Protein AF-D5GUC8-F1 (afdb_monomer)

InterPro domains:
  IPR005485 Large ribosomal subunit protein uL18, eukaryota/archaea [PF17144] (1-92)
  IPR005485 Large ribosomal subunit protein uL18, eukaryota/archaea [PR00058] (14-34)
  IPR005485 Large ribosomal subunit protein uL18, eukaryota/archaea [PR00058] (75-92)
  IPR005485 Large ribosomal subunit protein uL18, eukaryota/archaea [PTHR23410] (1-92)
  IPR057268 Large ribosomal subunit protein uL18 [cd00432] (1-92)

Radius of gyration: 14.42 Å; Cα contacts (8 Å, |Δi|>4): 65; chains: 1; bounding box: 34×30×33 Å

Secondary structure (DSSP, 8-state):
----S----GGGGGGGT--S-TTSHHHHHHHHHHHHHHHHHHHT-TTT----SS---S----PPPTTSPPPPP-----TT----TT-GGGT-

Nearest PDB structures (foldseek):
  8a3d-assembly1_G  TM=1.000E+00  e=3.391E-09  Homo sapiens
  8fl4-assembly1_SB  TM=9.987E-01  e=4.474E-09  Homo sapiens
  4v91-assembly1_D  TM=9.765E-01  e=3.574E-08  Kluyveromyces lactis
  8cq7-assembly1_m  TM=9.971E-01  e=3.767E-07  Candida albicans
  6uz7-assembly1_AD  TM=9.806E-01  e=2.320E-07  Kluyveromyces lactis

Solvent-accessible surface area (backbone atoms only — not comparable to full-atom values): 6182 Å² total; per-residue (Å²): 131,92,79,86,89,69,80,63,55,41,88,57,36,47,82,77,72,49,81,68,66,55,82,42,49,67,33,28,27,54,30,31,53,48,33,51,52,54,43,27,50,75,70,74,39,39,84,82,59,68,71,79,88,68,89,82,86,68,95,80,81,87,75,58,58,95,88,61,76,69,63,90,83,85,79,91,81,65,83,91,60,78,95,50,94,88,42,44,78,74,41,64

Mean predicted aligned error: 2.84 Å

Foldseek 3Di:
DDDDQFAFALVCCVVVPDDDPCPDLVVLLVRVVVRQCVNCVVVVNCVVFVFDPDDPPDDGDGAADPPDDGDDDDDQDPDPDDDDPPPSSVSD

pLDDT: mean 96.24, std 2.31, range [86.62, 98.38]

Structure (mmCIF, N/CA/C/O backbone):
data_AF-D5GUC8-F1
#
_entry.id   AF-D5GUC8-F1
#
loop_
_atom_site.group_PDB
_atom_site.id
_atom_site.type_symbol
_atom_site.label_atom_id
_atom_site.label_alt_id
_atom_site.label_comp_id
_atom_site.label_asym_id
_atom_site.label_entity_id
_atom_site.label_seq_id
_atom_site.pdbx_PDB_ins_code
_atom_site.Cartn_x
_atom_site.Cartn_y
_atom_site.Cartn_z
_atom_site.occupancy
_atom_site.B_iso_or_equiv
_atom_site.auth_seq_id
_atom_site.auth_comp_id
_atom_site.auth_asym_id
_atom_site.auth_atom_id
_atom_site.pdbx_PDB_model_num
ATOM 1 N N . GLY A 1 1 ? 7.142 -13.532 19.325 1.00 92.31 1 GLY A N 1
ATOM 2 C CA . GLY A 1 1 ? 7.281 -13.653 17.863 1.00 92.31 1 GLY A CA 1
ATOM 3 C C . GLY A 1 1 ? 6.369 -12.640 17.219 1.00 92.31 1 GLY A C 1
ATOM 4 O O . GLY A 1 1 ? 5.520 -12.099 17.919 1.00 92.31 1 GLY A O 1
ATOM 5 N N . ASP A 1 2 ? 6.545 -12.375 15.932 1.00 95.94 2 ASP A N 1
ATOM 6 C CA . ASP A 1 2 ? 5.753 -11.356 15.243 1.00 95.94 2 ASP A CA 1
ATOM 7 C C . ASP A 1 2 ? 4.300 -11.809 15.058 1.00 95.94 2 ASP A C 1
ATOM 9 O O . ASP A 1 2 ? 4.022 -12.983 14.803 1.00 95.94 2 ASP A O 1
ATOM 13 N N . HIS A 1 3 ? 3.368 -10.864 15.193 1.00 96.94 3 HIS A N 1
ATOM 14 C CA . HIS A 1 3 ? 1.934 -11.101 15.057 1.00 96.94 3 HIS A CA 1
ATOM 15 C C . HIS A 1 3 ? 1.388 -10.364 13.835 1.00 96.94 3 HIS A C 1
ATOM 17 O O . HIS A 1 3 ? 1.440 -9.138 13.756 1.00 96.94 3 HIS A O 1
ATOM 23 N N . IL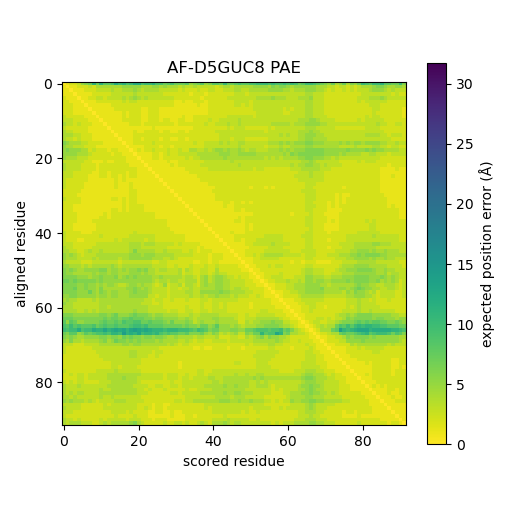E A 1 4 ? 0.819 -11.113 12.892 1.00 96.88 4 ILE A N 1
ATOM 24 C CA . ILE A 1 4 ? 0.262 -10.549 11.660 1.00 96.88 4 ILE A CA 1
ATOM 25 C C . ILE A 1 4 ? -1.187 -10.104 11.892 1.00 96.88 4 ILE A C 1
ATOM 27 O O . ILE A 1 4 ? -2.069 -10.927 12.141 1.00 96.88 4 ILE A O 1
ATOM 31 N N . VAL A 1 5 ? -1.444 -8.798 11.781 1.00 96.56 5 VAL A N 1
ATOM 32 C CA . VAL A 1 5 ? -2.791 -8.210 11.938 1.00 96.56 5 VAL A CA 1
ATOM 33 C C . VAL A 1 5 ? -3.572 -8.211 10.621 1.00 96.56 5 VAL A C 1
ATOM 35 O O . VAL A 1 5 ? -4.781 -8.436 10.606 1.00 96.56 5 VAL A O 1
ATOM 38 N N . CYS A 1 6 ? -2.902 -7.975 9.498 1.00 97.69 6 CYS A N 1
ATOM 39 C CA . CYS A 1 6 ? -3.494 -7.990 8.165 1.00 97.69 6 CYS A CA 1
ATOM 40 C C . CYS A 1 6 ? -2.416 -8.378 7.150 1.00 97.69 6 CYS A C 1
ATOM 42 O O . CYS A 1 6 ? -1.236 -8.119 7.373 1.00 97.69 6 CYS A O 1
ATOM 44 N N . ALA A 1 7 ? -2.824 -8.996 6.047 1.00 97.75 7 ALA A N 1
ATOM 45 C CA . ALA A 1 7 ? -1.948 -9.321 4.932 1.00 97.75 7 ALA A CA 1
ATOM 46 C C . ALA A 1 7 ? -2.703 -9.107 3.618 1.00 97.75 7 ALA A C 1
ATOM 48 O O . ALA A 1 7 ? -3.917 -9.327 3.557 1.00 97.75 7 ALA A O 1
ATOM 49 N N . ALA A 1 8 ? -1.977 -8.708 2.580 1.00 98.25 8 ALA A N 1
ATOM 50 C CA . ALA A 1 8 ? -2.432 -8.675 1.196 1.00 98.25 8 ALA A CA 1
ATOM 51 C C . ALA A 1 8 ? -1.294 -9.149 0.291 1.00 98.25 8 ALA A C 1
ATOM 53 O O . ALA A 1 8 ? -0.119 -9.008 0.633 1.00 98.25 8 ALA A O 1
ATOM 54 N N . TYR A 1 9 ? -1.641 -9.717 -0.858 1.00 98.19 9 TYR A N 1
ATOM 55 C CA . TYR A 1 9 ? -0.673 -10.291 -1.784 1.00 98.19 9 TYR A CA 1
ATOM 56 C C . TYR A 1 9 ? -1.015 -9.945 -3.221 1.00 98.19 9 TYR A C 1
ATOM 58 O O . TYR A 1 9 ? -2.151 -10.097 -3.650 1.00 98.19 9 TYR A O 1
ATOM 66 N N . SER A 1 10 ? -0.013 -9.621 -4.033 1.00 98.06 10 SER A N 1
ATOM 67 C CA . SER A 1 10 ? -0.257 -9.238 -5.425 1.00 98.06 10 SER A CA 1
ATOM 68 C C . SER A 1 10 ? -0.880 -10.354 -6.282 1.00 98.06 10 SER A C 1
ATOM 70 O O . SER A 1 10 ? -1.539 -10.069 -7.277 1.00 98.06 10 SER A O 1
ATOM 72 N N . HIS A 1 11 ? -0.757 -11.627 -5.879 1.00 97.75 11 HIS A N 1
ATOM 73 C CA . HIS A 1 11 ? -1.438 -12.750 -6.537 1.00 97.75 11 HIS A CA 1
ATOM 74 C C . HIS A 1 11 ? -2.962 -12.766 -6.324 1.00 97.75 11 HIS A C 1
ATOM 76 O O . HIS A 1 11 ? -3.657 -13.538 -6.980 1.00 97.75 11 HIS A O 1
ATOM 82 N N . GLU A 1 12 ? -3.497 -11.930 -5.430 1.00 97.75 12 GLU A N 1
ATOM 83 C CA . GLU A 1 12 ? -4.938 -11.759 -5.242 1.00 97.75 12 GLU A CA 1
ATOM 84 C C . GLU A 1 12 ? -5.522 -10.638 -6.122 1.00 97.75 12 GLU A C 1
ATOM 86 O O . GLU A 1 12 ? -6.736 -10.591 -6.326 1.00 97.75 12 GLU A O 1
ATOM 91 N N . LEU A 1 13 ? -4.668 -9.790 -6.718 1.00 98.00 13 LEU A N 1
ATOM 92 C CA . LEU A 1 13 ? -5.070 -8.700 -7.617 1.00 98.00 13 LEU A CA 1
ATOM 93 C C . LEU A 1 13 ? -5.859 -9.129 -8.869 1.00 98.00 13 LEU A C 1
ATOM 95 O O . LEU A 1 13 ? -6.708 -8.344 -9.304 1.00 98.00 13 LEU A O 1
ATOM 99 N N . PRO A 1 14 ? -5.704 -10.352 -9.423 1.00 98.25 14 PRO A N 1
ATOM 100 C CA . PRO A 1 14 ? -6.577 -10.828 -10.493 1.00 98.25 14 PRO A CA 1
ATOM 101 C C . PRO A 1 14 ? -8.069 -10.803 -10.141 1.00 98.25 14 PRO A C 1
ATOM 103 O O . P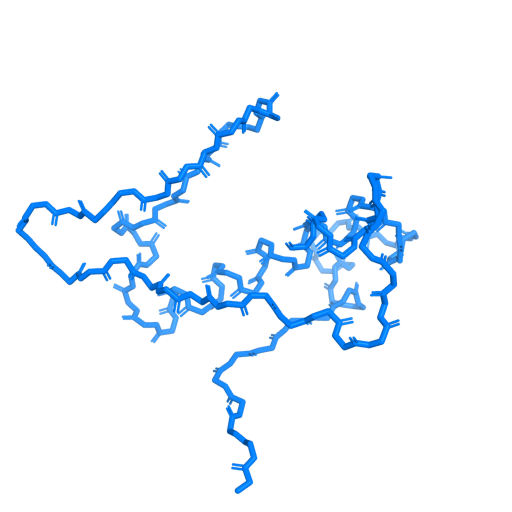RO A 1 14 ? -8.891 -10.641 -11.041 1.00 98.25 14 PRO A O 1
ATOM 106 N N . ARG A 1 15 ? -8.433 -10.884 -8.849 1.00 97.94 15 ARG A N 1
ATOM 107 C CA . ARG A 1 15 ? -9.828 -10.744 -8.384 1.00 97.94 15 ARG A CA 1
ATOM 108 C C . ARG A 1 15 ? -10.389 -9.332 -8.579 1.00 97.94 15 ARG A C 1
ATOM 110 O O . ARG A 1 15 ? -11.601 -9.178 -8.655 1.00 97.94 15 ARG A O 1
ATOM 117 N N . TYR A 1 16 ? -9.518 -8.332 -8.691 1.00 97.25 16 TYR A N 1
ATOM 118 C CA . TYR A 1 16 ? -9.859 -6.917 -8.857 1.00 97.25 16 TYR A CA 1
ATOM 119 C C . TYR A 1 16 ? -9.556 -6.401 -10.274 1.00 97.25 16 TYR A C 1
ATOM 121 O O . TYR A 1 16 ? -9.545 -5.199 -10.510 1.00 97.25 16 TYR A O 1
ATOM 129 N N . GLY A 1 17 ? -9.296 -7.302 -11.229 1.00 97.19 17 GLY A N 1
ATOM 130 C CA . GLY A 1 17 ? -9.115 -6.964 -12.646 1.00 97.19 17 GLY A CA 1
ATOM 131 C C . GLY A 1 17 ? -7.664 -6.883 -13.133 1.00 97.19 17 GLY A C 1
ATOM 132 O O . GLY A 1 17 ? -7.446 -6.822 -14.343 1.00 97.19 17 GLY A O 1
ATOM 133 N N . ILE A 1 18 ? -6.660 -6.972 -12.252 1.00 97.06 18 ILE A N 1
ATOM 134 C CA . ILE A 1 18 ? -5.240 -6.930 -12.646 1.00 97.06 18 ILE A CA 1
ATOM 135 C C . ILE A 1 18 ? -4.720 -8.358 -12.822 1.00 97.06 18 ILE A C 1
ATOM 137 O O . ILE A 1 18 ? -4.361 -9.029 -11.860 1.00 97.06 18 ILE A O 1
ATOM 141 N N . LYS A 1 19 ? -4.694 -8.848 -14.063 1.00 96.50 19 LYS A N 1
ATOM 142 C CA . LYS A 1 19 ? -4.385 -10.260 -14.365 1.00 96.50 19 LYS A CA 1
ATOM 143 C C . LYS A 1 19 ? -2.896 -10.567 -14.546 1.00 96.50 19 LYS A C 1
ATOM 145 O O . LYS A 1 19 ? -2.486 -11.707 -14.365 1.00 96.50 19 LYS A O 1
ATOM 150 N N . VAL A 1 20 ? -2.100 -9.578 -14.943 1.00 96.62 20 VAL A N 1
ATOM 151 C CA . VAL A 1 20 ? -0.675 -9.725 -15.285 1.00 96.62 20 VAL A CA 1
ATOM 152 C C . VAL A 1 20 ? 0.132 -8.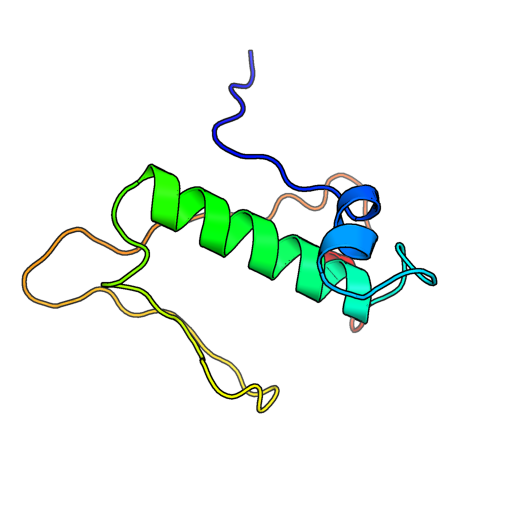571 -14.695 1.00 96.62 20 VAL A C 1
ATOM 154 O O . VAL A 1 20 ? -0.441 -7.585 -14.243 1.00 96.62 20 VAL A O 1
ATOM 157 N N . GLY A 1 21 ? 1.464 -8.677 -14.695 1.00 97.06 21 GLY A N 1
ATOM 158 C CA . GLY A 1 21 ? 2.325 -7.601 -14.190 1.00 97.06 21 GLY A CA 1
ATOM 159 C C . GLY A 1 21 ? 2.244 -7.409 -12.672 1.00 97.06 21 GLY A C 1
ATOM 160 O O . GLY A 1 21 ? 2.436 -6.303 -12.184 1.00 97.06 21 GLY A O 1
ATOM 161 N N . LEU A 1 22 ? 1.994 -8.483 -11.919 1.00 97.31 22 LEU A N 1
ATOM 162 C CA . LEU A 1 22 ? 1.713 -8.458 -10.474 1.00 97.31 22 LEU A CA 1
ATOM 163 C C . LEU A 1 22 ? 2.896 -8.023 -9.590 1.00 97.31 22 LEU A C 1
ATOM 165 O O . LEU A 1 22 ? 2.793 -8.029 -8.373 1.00 97.31 22 LEU A O 1
ATOM 169 N N . THR A 1 23 ? 4.036 -7.678 -10.182 1.00 97.31 23 THR A N 1
ATOM 170 C CA . THR A 1 23 ? 5.251 -7.262 -9.470 1.00 97.31 23 THR A CA 1
ATOM 171 C C . THR A 1 23 ? 5.759 -5.887 -9.916 1.00 97.31 23 THR A C 1
ATOM 173 O O . THR A 1 23 ? 6.841 -5.466 -9.497 1.00 97.31 23 THR A O 1
ATOM 176 N N . ASN A 1 24 ? 5.015 -5.177 -10.770 1.00 98.06 24 ASN A N 1
ATOM 177 C CA . ASN A 1 24 ? 5.368 -3.824 -11.199 1.00 98.06 24 ASN A CA 1
ATOM 178 C C . ASN A 1 24 ? 4.993 -2.771 -10.133 1.00 98.06 24 ASN A C 1
ATOM 180 O O . ASN A 1 24 ? 4.445 -3.093 -9.079 1.00 98.06 24 ASN A O 1
ATOM 184 N N . TYR A 1 25 ? 5.313 -1.503 -10.403 1.00 97.75 25 TYR A N 1
ATOM 185 C CA . TYR A 1 25 ? 5.049 -0.397 -9.477 1.00 97.75 25 TYR A CA 1
ATOM 186 C C . TYR A 1 25 ? 3.545 -0.205 -9.200 1.00 97.75 25 TYR A C 1
ATOM 188 O O . TYR A 1 25 ? 3.142 -0.061 -8.051 1.00 97.75 25 TYR A O 1
ATOM 196 N N . ALA A 1 26 ? 2.702 -0.288 -10.234 1.00 97.75 26 ALA A N 1
ATOM 197 C CA . ALA A 1 26 ? 1.251 -0.154 -10.090 1.00 97.75 26 ALA A CA 1
ATOM 198 C C . ALA A 1 26 ? 0.639 -1.286 -9.244 1.00 97.75 26 ALA A C 1
ATOM 200 O O . ALA A 1 26 ? -0.213 -1.041 -8.397 1.00 97.75 26 ALA A O 1
ATOM 201 N N . ALA A 1 27 ? 1.105 -2.524 -9.421 1.00 98.06 27 ALA A N 1
ATOM 202 C CA . ALA A 1 27 ? 0.668 -3.662 -8.624 1.00 98.06 27 ALA A CA 1
ATOM 203 C C . ALA A 1 27 ? 1.098 -3.533 -7.155 1.00 98.06 27 ALA A C 1
ATOM 205 O O . ALA A 1 27 ? 0.341 -3.941 -6.273 1.00 98.06 27 ALA A O 1
ATOM 206 N N . ALA A 1 28 ? 2.269 -2.945 -6.880 1.00 98.31 28 ALA A N 1
ATOM 207 C CA . ALA A 1 28 ? 2.690 -2.622 -5.517 1.00 98.31 28 ALA A CA 1
ATOM 208 C C . ALA A 1 28 ? 1.696 -1.650 -4.859 1.00 98.31 28 ALA A C 1
ATOM 210 O O . ALA A 1 28 ? 1.142 -1.992 -3.817 1.00 98.31 28 ALA A O 1
ATOM 211 N N . TYR A 1 29 ? 1.355 -0.549 -5.539 1.00 98.12 29 TYR A N 1
ATOM 212 C CA . TYR A 1 29 ? 0.346 0.413 -5.077 1.00 98.12 29 TYR A CA 1
ATOM 213 C C . TYR A 1 29 ? -1.022 -0.216 -4.836 1.00 98.12 29 TYR A C 1
ATOM 215 O O . TYR A 1 29 ? -1.613 -0.045 -3.772 1.00 98.12 29 TYR A O 1
ATOM 223 N N . CYS A 1 30 ? -1.517 -1.026 -5.773 1.00 98.06 30 CYS A N 1
ATOM 224 C CA . CYS A 1 30 ? -2.787 -1.719 -5.577 1.00 98.06 30 CYS A CA 1
ATOM 225 C C . CYS A 1 30 ? -2.747 -2.699 -4.393 1.00 98.06 30 CYS A C 1
ATOM 227 O O . CYS A 1 30 ? -3.749 -2.849 -3.698 1.00 98.06 30 CYS A O 1
ATOM 229 N N . THR A 1 31 ? -1.612 -3.363 -4.147 1.00 98.38 31 THR A N 1
ATOM 230 C CA . THR A 1 31 ? -1.452 -4.280 -3.004 1.00 98.38 31 THR A CA 1
ATOM 231 C C . THR A 1 31 ? -1.431 -3.510 -1.679 1.00 98.38 31 THR A C 1
ATOM 233 O O . THR A 1 31 ? -2.087 -3.924 -0.722 1.00 98.38 31 THR A O 1
ATOM 236 N N . GLY A 1 32 ? -0.740 -2.370 -1.649 1.00 98.12 32 GLY A N 1
ATOM 237 C CA . GLY A 1 32 ? -0.720 -1.410 -0.546 1.00 98.12 32 GLY A CA 1
ATOM 238 C C . GLY A 1 32 ? -2.099 -0.881 -0.175 1.00 98.12 32 GLY A C 1
ATOM 239 O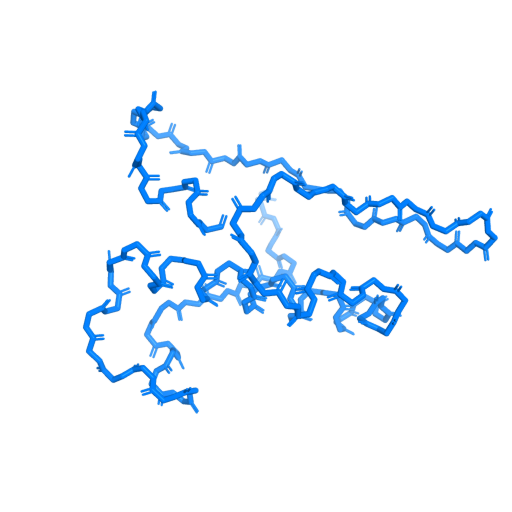 O . GLY A 1 32 ? -2.577 -1.034 0.952 1.00 98.12 32 GLY A O 1
ATOM 240 N N . LEU A 1 33 ? -2.807 -0.355 -1.175 1.00 97.81 33 LEU A N 1
ATOM 241 C CA . LEU A 1 33 ? -4.182 0.108 -1.021 1.00 97.81 33 LEU A CA 1
ATOM 242 C C . LEU A 1 33 ? -5.096 -1.015 -0.513 1.00 97.81 33 LEU A C 1
ATOM 244 O O . LEU A 1 33 ? -5.923 -0.798 0.374 1.00 97.81 33 LEU A O 1
ATOM 248 N N . LEU A 1 34 ? -4.934 -2.233 -1.033 1.00 98.12 34 LEU A N 1
ATOM 249 C CA . LEU A 1 34 ? -5.731 -3.379 -0.614 1.00 98.12 34 LEU A CA 1
ATOM 250 C C . LEU A 1 34 ? -5.493 -3.749 0.856 1.00 98.12 34 LEU A C 1
ATOM 252 O O . LEU A 1 34 ? -6.470 -3.964 1.579 1.00 98.12 34 LEU A O 1
ATOM 256 N N . VAL A 1 35 ? -4.239 -3.800 1.326 1.00 98.25 35 VAL A N 1
ATOM 257 C CA . VAL A 1 35 ? -3.963 -4.082 2.747 1.00 98.25 35 VAL A CA 1
ATOM 258 C C . VAL A 1 35 ? -4.467 -2.956 3.646 1.00 98.25 35 VAL A C 1
ATOM 260 O O . VAL A 1 35 ? -5.054 -3.252 4.687 1.00 98.25 35 VAL A O 1
ATOM 263 N N . ALA A 1 36 ? -4.330 -1.694 3.225 1.00 97.88 36 ALA A N 1
ATOM 264 C CA . ALA A 1 36 ? -4.823 -0.538 3.967 1.00 97.88 36 ALA A CA 1
ATOM 265 C C . ALA A 1 36 ? -6.348 -0.594 4.139 1.00 97.88 36 ALA A C 1
ATOM 267 O O . ALA A 1 36 ? -6.845 -0.554 5.265 1.00 97.88 36 ALA A O 1
ATOM 268 N N . ARG A 1 37 ? -7.106 -0.786 3.049 1.00 97.88 37 ARG A N 1
ATOM 269 C CA . ARG A 1 37 ? -8.575 -0.898 3.114 1.00 97.88 37 ARG A CA 1
ATOM 270 C C . ARG A 1 37 ? -9.025 -2.117 3.917 1.00 97.88 37 ARG A C 1
ATOM 272 O O . ARG A 1 37 ? -9.932 -1.997 4.736 1.00 97.88 37 ARG A O 1
ATOM 279 N N . ARG A 1 38 ? -8.365 -3.268 3.751 1.0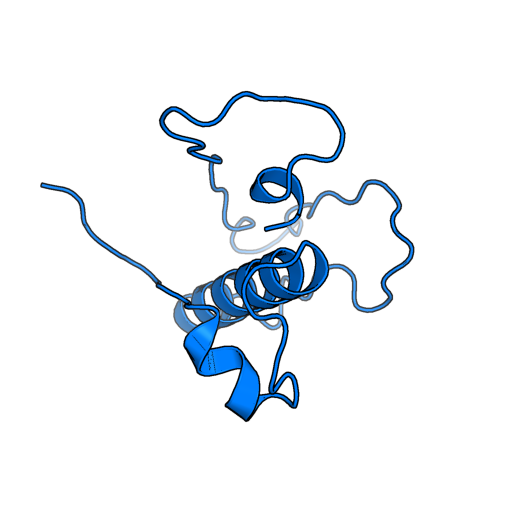0 98.06 38 ARG A N 1
ATOM 280 C CA . ARG A 1 38 ? -8.663 -4.496 4.510 1.00 98.06 38 ARG A CA 1
ATOM 281 C C . ARG A 1 38 ? -8.411 -4.319 6.010 1.00 98.06 38 ARG A C 1
ATOM 283 O O . ARG A 1 38 ? -9.209 -4.780 6.824 1.00 98.06 38 ARG A O 1
ATOM 290 N N . LEU A 1 39 ? -7.320 -3.650 6.377 1.00 98.06 39 LEU A N 1
ATOM 291 C CA . LEU A 1 39 ? -6.980 -3.370 7.769 1.00 98.06 39 LEU A CA 1
ATOM 292 C C . LEU A 1 39 ? -7.973 -2.393 8.401 1.00 98.06 39 LEU A C 1
ATOM 294 O O . LEU A 1 39 ? -8.499 -2.684 9.472 1.00 98.06 39 LEU A O 1
ATOM 298 N N . LEU A 1 40 ? -8.267 -1.274 7.734 1.00 97.56 40 LEU A N 1
ATOM 299 C CA . LEU A 1 40 ? -9.217 -0.286 8.245 1.00 97.56 40 LEU A CA 1
ATOM 300 C C . LEU A 1 40 ? -10.616 -0.882 8.406 1.00 97.56 40 LEU A C 1
ATOM 302 O O . LEU A 1 40 ? -11.255 -0.638 9.424 1.00 97.56 40 LEU A O 1
ATOM 306 N N . GLN A 1 41 ? -11.054 -1.729 7.471 1.00 97.69 41 GLN A N 1
ATOM 307 C CA . GLN A 1 41 ? -12.338 -2.423 7.584 1.00 97.69 41 GLN A CA 1
ATOM 308 C C . GLN A 1 41 ? -12.365 -3.356 8.799 1.00 97.69 41 GLN A C 1
ATOM 310 O O . GLN A 1 41 ? -13.340 -3.382 9.545 1.00 97.69 41 GLN A O 1
ATOM 315 N N . ARG A 1 42 ? -11.274 -4.093 9.050 1.00 96.75 42 ARG A N 1
ATOM 316 C CA . ARG A 1 42 ? -11.152 -4.961 10.231 1.00 96.75 42 ARG A CA 1
ATOM 317 C C . ARG A 1 42 ? -11.182 -4.174 11.547 1.00 96.75 42 ARG A C 1
ATOM 319 O O . ARG A 1 42 ? -11.647 -4.708 12.549 1.00 96.75 42 ARG A O 1
ATOM 326 N N . LEU A 1 43 ? -10.679 -2.940 11.546 1.00 96.50 43 LEU A N 1
ATOM 327 C CA . LEU A 1 43 ? -10.675 -2.044 12.706 1.00 96.50 43 LEU A CA 1
ATOM 328 C C . LEU A 1 43 ? -11.954 -1.193 12.830 1.00 96.50 43 LEU A C 1
ATOM 330 O O . LEU A 1 43 ? -12.098 -0.483 13.820 1.00 96.50 43 LEU A O 1
ATOM 334 N N . GLY A 1 44 ? -12.871 -1.251 11.856 1.00 95.81 44 GLY A N 1
ATOM 335 C CA . GLY A 1 44 ? -14.078 -0.415 11.824 1.00 95.81 44 GLY A CA 1
ATOM 336 C C . GLY A 1 44 ? -13.803 1.070 11.554 1.00 95.81 44 GLY A C 1
ATOM 337 O O . GLY A 1 44 ? -14.563 1.928 11.993 1.00 95.81 44 GLY A O 1
ATOM 338 N N . LEU A 1 45 ? -12.695 1.377 10.875 1.00 96.50 45 LEU A N 1
ATOM 339 C CA . LEU A 1 45 ? -12.206 2.733 10.592 1.00 96.50 45 LEU A CA 1
ATOM 340 C C . LEU A 1 45 ? -12.318 3.122 9.107 1.00 96.50 45 LEU A C 1
ATOM 342 O O . LEU A 1 45 ? -11.916 4.216 8.716 1.00 96.50 45 LEU A O 1
ATOM 346 N N . ASP A 1 46 ? -12.821 2.230 8.260 1.00 94.44 46 ASP A N 1
ATOM 347 C CA . ASP A 1 46 ? -12.796 2.345 6.802 1.00 94.44 46 ASP A CA 1
ATOM 348 C C . ASP A 1 46 ? -13.682 3.460 6.242 1.00 94.44 46 ASP A C 1
ATOM 350 O O . ASP A 1 46 ? -13.339 4.038 5.205 1.00 94.44 46 ASP A O 1
ATOM 354 N N . SER A 1 47 ? -14.793 3.759 6.915 1.00 93.12 47 SER A N 1
ATOM 355 C CA . SER A 1 47 ? -15.696 4.860 6.569 1.00 93.12 47 SER A CA 1
ATOM 356 C C . SER A 1 47 ? -15.180 6.214 7.060 1.00 93.12 47 SER A C 1
ATOM 358 O O . SER A 1 47 ? -15.337 7.212 6.363 1.00 93.12 47 SER A O 1
ATOM 360 N N . LEU A 1 48 ? -14.539 6.241 8.233 1.00 94.62 48 LEU A N 1
ATOM 361 C CA . LEU A 1 48 ? -13.991 7.453 8.842 1.00 94.62 48 LEU A CA 1
ATOM 362 C C . LEU A 1 48 ? -12.744 7.943 8.098 1.00 94.62 48 LEU A C 1
ATOM 364 O O . LEU A 1 48 ? -12.598 9.132 7.835 1.00 94.62 48 LEU A O 1
ATOM 368 N N . TYR A 1 49 ? -11.870 7.0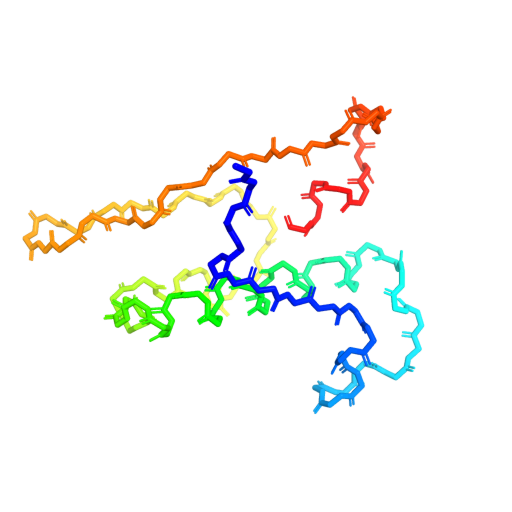09 7.723 1.00 95.62 49 TYR A N 1
ATOM 369 C CA . TYR A 1 49 ? -10.620 7.287 7.026 1.00 95.62 49 TYR A CA 1
ATOM 370 C C . TYR A 1 49 ? -10.661 6.690 5.616 1.00 95.62 49 TYR A C 1
ATOM 372 O O . TYR A 1 49 ? -10.050 5.660 5.323 1.00 95.62 49 TYR A O 1
ATOM 380 N N . ALA A 1 50 ? -11.416 7.339 4.723 1.00 93.81 50 ALA A N 1
ATOM 381 C CA . ALA A 1 50 ? -11.521 6.941 3.317 1.00 93.81 50 ALA A CA 1
ATOM 382 C C . ALA A 1 50 ? -10.188 7.085 2.553 1.00 93.81 50 ALA A C 1
ATOM 384 O O . ALA A 1 50 ? -9.908 6.287 1.658 1.00 93.81 50 ALA A O 1
ATOM 385 N N . GLY A 1 51 ? -9.353 8.053 2.952 1.00 94.06 51 GLY A N 1
ATOM 386 C CA . GLY A 1 51 ? -8.130 8.433 2.242 1.00 94.06 51 GLY A CA 1
ATOM 387 C C . GLY A 1 51 ? -8.422 9.283 0.999 1.00 94.06 51 GLY A C 1
ATOM 388 O O . GLY A 1 51 ? -9.498 9.868 0.882 1.00 94.06 51 GLY A O 1
ATOM 389 N N . ALA A 1 52 ? -7.467 9.349 0.070 1.00 94.19 52 ALA A N 1
ATOM 390 C CA . ALA A 1 52 ? -7.639 10.049 -1.202 1.00 94.19 52 ALA A CA 1
ATOM 391 C C . ALA A 1 52 ? -8.451 9.189 -2.190 1.00 94.19 52 ALA A C 1
ATOM 393 O O . ALA A 1 52 ? -7.972 8.160 -2.668 1.00 94.19 52 ALA A O 1
ATOM 394 N N . THR A 1 53 ? -9.689 9.595 -2.493 1.00 92.19 53 THR A N 1
ATOM 395 C CA . THR A 1 53 ? -10.569 8.886 -3.444 1.00 92.19 53 THR A CA 1
ATOM 396 C C . THR A 1 53 ? -10.228 9.173 -4.903 1.00 92.19 53 THR A C 1
ATOM 398 O O . THR A 1 53 ? -10.500 8.346 -5.772 1.00 92.19 53 THR A O 1
ATOM 401 N N . GLU A 1 54 ? -9.624 10.328 -5.171 1.00 93.56 54 GLU A N 1
ATOM 402 C CA . GLU A 1 54 ? -9.081 10.702 -6.474 1.00 93.56 54 GLU A CA 1
ATOM 403 C C . GLU A 1 54 ? -7.552 10.660 -6.406 1.00 93.56 54 GLU A C 1
ATOM 405 O O . GLU A 1 54 ? -6.940 11.236 -5.508 1.00 93.56 54 GLU A O 1
ATOM 410 N N . VAL A 1 55 ? -6.928 9.944 -7.342 1.00 94.00 55 VAL A N 1
ATOM 411 C CA . VAL A 1 55 ? -5.475 9.731 -7.349 1.00 94.00 55 VAL A CA 1
ATOM 412 C C . VAL A 1 55 ? -4.812 10.816 -8.197 1.00 94.00 55 VAL A C 1
ATOM 414 O O . VAL A 1 55 ? -4.840 10.734 -9.424 1.00 94.00 55 VAL A O 1
ATOM 417 N N . THR A 1 56 ? -4.212 11.821 -7.551 1.00 95.00 56 THR A N 1
ATOM 418 C CA . THR A 1 56 ? -3.499 12.926 -8.230 1.00 95.00 56 THR A CA 1
ATOM 419 C C . THR A 1 56 ? -1.984 12.716 -8.302 1.00 95.00 56 THR A C 1
ATOM 421 O O . THR A 1 56 ? -1.338 13.207 -9.222 1.00 95.00 56 THR A O 1
ATOM 424 N N . GLY A 1 57 ? -1.422 11.937 -7.370 1.00 93.19 57 GLY A N 1
ATOM 425 C CA . GLY A 1 57 ? 0.025 11.733 -7.232 1.00 93.19 57 GLY A CA 1
ATOM 426 C C . GLY A 1 57 ? 0.728 12.769 -6.349 1.00 93.19 57 GLY A C 1
ATOM 427 O O . GLY A 1 57 ? 1.949 12.706 -6.217 1.00 93.19 57 GLY A O 1
ATOM 428 N N . ASP A 1 58 ? -0.025 13.687 -5.741 1.00 96.12 58 ASP A N 1
ATOM 429 C CA . ASP A 1 58 ? 0.498 14.658 -4.780 1.00 96.12 58 ASP A CA 1
ATOM 430 C C . ASP A 1 58 ? 0.751 14.023 -3.405 1.00 96.12 58 ASP A C 1
ATOM 432 O O . ASP A 1 58 ? 0.273 12.928 -3.092 1.00 96.12 58 ASP A O 1
ATOM 436 N N . GLU A 1 59 ? 1.500 14.731 -2.559 1.00 95.88 59 GLU A N 1
ATOM 437 C CA . GLU A 1 59 ? 1.687 14.334 -1.166 1.00 95.88 59 GLU A CA 1
ATOM 438 C C . GLU A 1 59 ? 0.352 14.385 -0.409 1.00 95.88 59 GLU A C 1
ATOM 440 O O . GLU A 1 59 ? -0.352 15.395 -0.415 1.00 95.88 59 GLU A O 1
ATOM 445 N N . PHE A 1 60 ? 0.019 13.290 0.273 1.00 96.00 60 PHE A N 1
ATOM 446 C CA . PHE A 1 60 ? -1.197 13.174 1.063 1.00 96.00 60 PHE A CA 1
ATOM 447 C C . PHE A 1 60 ? -0.900 12.486 2.393 1.00 96.00 60 PHE A C 1
ATOM 449 O O . PHE A 1 60 ? -0.364 11.378 2.423 1.00 96.00 60 PHE A O 1
ATOM 456 N N . ASN A 1 61 ? -1.303 13.127 3.488 1.00 95.88 61 ASN A N 1
ATOM 457 C CA . ASN A 1 61 ? -1.237 12.573 4.834 1.00 95.88 61 ASN A CA 1
ATOM 458 C C . ASN A 1 61 ? -2.654 12.524 5.417 1.00 95.88 61 ASN A C 1
ATOM 460 O O . ASN A 1 61 ? -3.417 13.482 5.306 1.00 95.88 61 ASN A O 1
ATOM 464 N N . VAL A 1 62 ? -3.021 11.385 6.012 1.00 94.62 62 VAL A N 1
ATOM 465 C CA . VAL A 1 62 ? -4.318 11.239 6.683 1.00 94.62 62 VAL A CA 1
ATOM 466 C C . VAL A 1 62 ? -4.240 11.928 8.037 1.00 94.62 62 VAL A C 1
ATOM 468 O O . VAL A 1 62 ? -3.555 11.444 8.939 1.00 94.62 62 VAL A O 1
ATOM 471 N N . GLU A 1 63 ? -4.983 13.017 8.185 1.00 93.38 63 GLU A N 1
ATOM 472 C CA . GLU A 1 63 ? -5.148 13.686 9.471 1.00 93.38 63 GLU A CA 1
ATOM 473 C C . GLU A 1 63 ? -6.220 12.980 10.320 1.00 93.38 63 GLU A C 1
ATOM 475 O O . GLU A 1 63 ? -7.233 12.509 9.786 1.00 93.38 63 GLU A O 1
ATOM 480 N N . PRO A 1 64 ? -6.014 12.864 11.643 1.00 92.56 64 PRO A N 1
ATOM 481 C CA . PRO A 1 64 ? -7.021 12.321 12.542 1.00 92.56 64 PRO A CA 1
ATOM 482 C C . PRO A 1 64 ? -8.237 13.250 12.613 1.00 92.56 64 PRO A C 1
ATOM 484 O O . PRO A 1 64 ? -8.119 14.467 12.499 1.00 92.56 64 PRO A O 1
ATOM 487 N N . VAL A 1 65 ? -9.416 12.679 12.851 1.00 90.69 65 VAL A N 1
ATOM 488 C CA . VAL A 1 65 ? -10.614 13.486 13.121 1.00 90.69 65 VAL A CA 1
ATOM 489 C C . VAL A 1 65 ? -10.560 14.096 14.527 1.00 90.69 65 VAL A C 1
ATOM 491 O O . VAL A 1 65 ? -10.077 13.452 15.458 1.00 90.69 65 VAL A O 1
ATOM 494 N N . ASP A 1 66 ? -11.114 15.300 14.700 1.00 88.56 66 ASP A N 1
ATOM 495 C CA . ASP A 1 66 ? -11.075 16.029 15.982 1.00 88.56 66 ASP A CA 1
ATOM 496 C C . ASP A 1 66 ? -11.737 15.263 17.139 1.00 88.56 66 ASP A C 1
ATOM 498 O O . ASP A 1 66 ? -11.249 15.270 18.267 1.00 88.56 66 ASP A O 1
ATOM 502 N N . ASN A 1 67 ? -12.862 14.596 16.864 1.00 86.62 67 ASN A N 1
ATOM 503 C CA . ASN A 1 67 ? -13.674 13.894 17.858 1.00 86.62 67 ASN A CA 1
ATOM 504 C C . ASN A 1 67 ? -13.938 12.448 17.416 1.00 86.62 67 ASN A C 1
ATOM 506 O O . ASN A 1 67 ? -15.031 12.112 16.959 1.00 86.62 67 ASN A O 1
ATOM 510 N N . GLY A 1 68 ? -12.928 11.585 17.537 1.00 88.44 68 GLY A N 1
ATOM 511 C CA . GLY A 1 68 ? -13.042 10.174 17.173 1.00 88.44 68 GLY A CA 1
ATOM 512 C C . GLY A 1 68 ? -11.775 9.357 17.438 1.00 88.44 68 GLY A C 1
ATOM 513 O O . GLY A 1 68 ? -10.808 9.864 18.010 1.00 88.44 68 GLY A O 1
ATOM 514 N N . PRO A 1 69 ? -11.770 8.069 17.055 1.00 93.44 69 PRO A N 1
ATOM 515 C CA . PRO A 1 69 ? -10.573 7.242 17.133 1.00 93.44 69 PRO A CA 1
ATOM 516 C C . PRO A 1 69 ? -9.495 7.789 16.194 1.00 93.44 69 PRO A C 1
ATOM 518 O O . PRO A 1 69 ? -9.791 8.166 15.060 1.00 93.44 69 PRO A O 1
ATOM 521 N N . GLY A 1 70 ? -8.242 7.807 16.647 1.00 94.31 70 GLY A N 1
ATOM 522 C CA . GLY A 1 70 ? -7.118 8.268 15.830 1.00 94.31 70 GLY A CA 1
ATOM 523 C C . GLY A 1 70 ? -6.909 7.423 14.569 1.00 94.31 70 GLY A C 1
ATOM 524 O O . GLY A 1 70 ? -7.277 6.245 14.521 1.00 94.31 70 GLY A O 1
ATOM 525 N N . ALA A 1 71 ? -6.294 8.026 13.551 1.00 95.44 71 ALA A N 1
ATOM 526 C CA . ALA A 1 71 ? -5.902 7.320 12.338 1.00 95.44 71 ALA A CA 1
ATOM 527 C C . ALA A 1 71 ? -4.914 6.187 12.663 1.00 95.44 71 ALA A C 1
ATOM 529 O O . ALA A 1 71 ? -4.045 6.317 13.533 1.00 95.44 71 ALA A O 1
ATOM 530 N N . PHE A 1 72 ? -5.036 5.061 11.956 1.00 96.19 72 PHE A N 1
ATOM 531 C CA . PHE A 1 72 ? -4.108 3.950 12.134 1.00 96.19 72 PHE A CA 1
ATOM 532 C C . PHE A 1 72 ? -2.708 4.357 11.663 1.00 96.19 72 PHE A C 1
ATOM 534 O O . PHE A 1 72 ? -2.507 4.682 10.494 1.00 96.19 72 PHE A O 1
ATOM 541 N N . ARG A 1 73 ? -1.729 4.305 12.569 1.00 96.12 73 ARG A N 1
ATOM 542 C CA . ARG A 1 73 ? -0.336 4.645 12.274 1.00 96.12 73 ARG A CA 1
ATOM 543 C C . ARG A 1 73 ? 0.486 3.382 12.048 1.00 96.12 73 ARG A C 1
ATOM 545 O O . ARG A 1 73 ? 0.503 2.493 12.896 1.00 96.12 73 ARG A O 1
ATOM 552 N N . CYS A 1 74 ? 1.213 3.338 10.936 1.00 96.69 74 CYS A N 1
ATOM 553 C CA . CYS A 1 74 ? 2.173 2.281 10.630 1.00 96.69 74 CYS A CA 1
ATOM 554 C C . CYS A 1 74 ? 3.536 2.866 10.254 1.00 96.69 74 CYS A C 1
ATOM 556 O O . CYS A 1 74 ? 3.640 4.031 9.872 1.00 96.69 74 CYS A O 1
ATOM 558 N N . TYR A 1 75 ? 4.576 2.046 10.388 1.00 97.94 75 TYR A N 1
ATOM 559 C CA . TYR A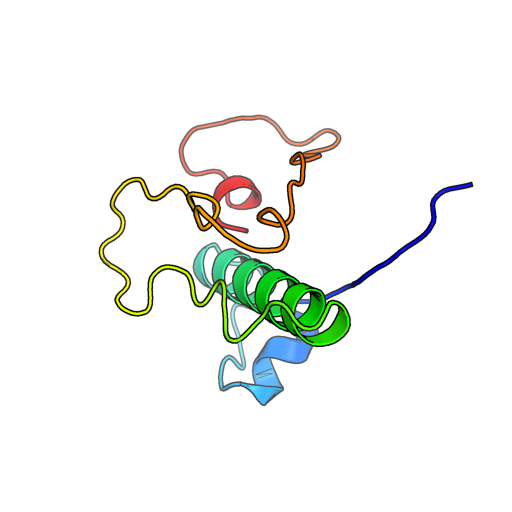 1 75 ? 5.923 2.359 9.924 1.00 97.94 75 TYR A CA 1
ATOM 560 C C . TYR A 1 75 ? 6.289 1.390 8.805 1.00 97.94 75 TYR A C 1
ATOM 562 O O . 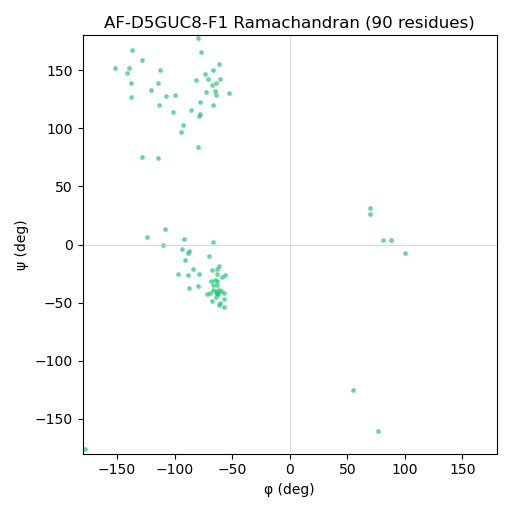TYR A 1 75 ? 5.977 0.201 8.892 1.00 97.94 75 TYR A O 1
ATOM 570 N N . LEU A 1 76 ? 6.937 1.904 7.762 1.00 97.94 76 LEU A N 1
ATOM 571 C CA . LEU A 1 76 ? 7.392 1.097 6.640 1.00 97.94 76 LEU A CA 1
ATOM 572 C C . LEU A 1 76 ? 8.674 0.348 7.021 1.00 97.94 76 LEU A C 1
ATOM 574 O O . LEU A 1 76 ? 9.683 0.972 7.350 1.00 97.94 76 LEU A O 1
ATOM 578 N N . ASP A 1 77 ? 8.644 -0.977 6.916 1.00 97.94 77 ASP A N 1
ATOM 579 C CA . ASP A 1 77 ? 9.832 -1.825 6.972 1.00 97.94 77 ASP A CA 1
ATOM 580 C C . ASP A 1 77 ? 10.219 -2.250 5.548 1.00 97.94 77 ASP A C 1
ATOM 582 O O . ASP A 1 77 ? 9.476 -2.957 4.865 1.00 97.94 77 ASP A O 1
ATOM 586 N N . VAL A 1 78 ? 11.382 -1.788 5.084 1.00 97.62 78 VAL A N 1
ATOM 587 C CA . VAL A 1 78 ? 11.917 -2.104 3.748 1.00 97.62 78 VAL A CA 1
ATOM 588 C C . VAL A 1 78 ? 12.867 -3.308 3.757 1.00 97.62 78 VAL A C 1
ATOM 590 O O . VAL A 1 78 ? 13.352 -3.724 2.699 1.00 97.62 78 VAL A O 1
ATOM 593 N N . GLY A 1 79 ? 13.167 -3.869 4.931 1.00 97.88 79 GLY A N 1
ATOM 594 C CA . GLY A 1 79 ? 14.170 -4.910 5.114 1.00 97.88 79 GLY A CA 1
ATOM 595 C C . GLY A 1 79 ? 15.538 -4.497 4.563 1.00 97.88 79 GLY A C 1
ATOM 596 O O . GLY A 1 79 ? 16.085 -3.454 4.910 1.00 97.88 79 GLY A O 1
ATOM 597 N N . LEU A 1 80 ? 16.096 -5.325 3.674 1.00 97.94 80 LEU A N 1
ATOM 598 C CA . LEU A 1 80 ? 17.396 -5.087 3.027 1.00 97.94 80 LEU A CA 1
ATOM 599 C C . LEU A 1 80 ? 17.289 -4.329 1.689 1.00 97.94 80 LEU A C 1
ATOM 601 O O . LEU A 1 80 ? 18.288 -4.189 0.978 1.00 97.94 80 LEU A O 1
ATOM 605 N N . ALA A 1 81 ? 16.092 -3.881 1.295 1.00 97.19 81 ALA A N 1
ATOM 606 C CA . ALA A 1 81 ? 15.915 -3.152 0.046 1.00 97.19 81 ALA A CA 1
ATOM 607 C C . ALA A 1 81 ? 16.596 -1.775 0.114 1.00 97.19 81 ALA A C 1
ATOM 609 O O . ALA A 1 81 ? 16.492 -1.051 1.103 1.00 97.19 81 ALA A O 1
ATOM 610 N N . ARG A 1 82 ? 17.282 -1.385 -0.966 1.00 97.56 82 ARG A N 1
ATOM 611 C CA . ARG A 1 82 ? 17.912 -0.063 -1.053 1.00 97.56 82 ARG A CA 1
ATOM 612 C C . ARG A 1 82 ? 16.846 1.020 -1.232 1.00 97.56 82 ARG A C 1
ATOM 614 O O . ARG A 1 82 ? 16.019 0.936 -2.138 1.00 97.56 82 ARG A O 1
ATOM 621 N N . THR A 1 83 ? 16.928 2.071 -0.427 1.00 97.75 83 THR A N 1
ATOM 622 C CA . THR A 1 83 ? 16.046 3.240 -0.484 1.00 97.75 83 THR A CA 1
ATOM 623 C C . THR A 1 83 ? 16.478 4.198 -1.603 1.00 97.75 83 THR A C 1
ATOM 625 O O . THR A 1 83 ? 17.227 5.147 -1.391 1.00 97.75 83 THR A O 1
ATOM 628 N N . THR A 1 84 ? 16.040 3.928 -2.836 1.00 97.94 84 THR A N 1
ATOM 629 C CA . THR A 1 84 ? 16.296 4.791 -4.006 1.00 97.94 84 THR A CA 1
ATOM 630 C C . THR A 1 84 ? 15.017 5.433 -4.531 1.00 97.94 84 THR A C 1
ATOM 632 O O . THR A 1 84 ? 13.952 4.816 -4.489 1.00 97.94 84 THR A O 1
ATOM 635 N N . THR A 1 85 ? 15.127 6.629 -5.113 1.00 97.56 85 THR A N 1
ATOM 636 C CA . THR A 1 85 ? 14.017 7.286 -5.819 1.00 97.56 85 THR A CA 1
ATOM 637 C C . THR A 1 85 ? 13.416 6.353 -6.874 1.00 97.56 85 THR A C 1
ATOM 639 O O . THR A 1 85 ? 14.144 5.753 -7.664 1.00 97.56 85 THR A O 1
ATOM 642 N N . GLY A 1 86 ? 12.089 6.203 -6.865 1.00 95.69 86 GLY A N 1
ATOM 643 C CA . GLY A 1 86 ? 11.362 5.328 -7.793 1.00 95.69 86 GLY A CA 1
ATOM 644 C C . GLY A 1 86 ? 11.347 3.840 -7.419 1.00 95.69 86 GLY A C 1
ATOM 645 O O . GLY A 1 86 ? 10.807 3.029 -8.172 1.00 95.69 86 GLY A O 1
ATOM 646 N N . ALA A 1 87 ? 11.905 3.443 -6.269 1.00 97.25 87 ALA A N 1
ATOM 647 C CA . ALA A 1 87 ? 11.798 2.060 -5.816 1.00 97.25 87 ALA A CA 1
ATOM 648 C C . ALA A 1 87 ? 10.334 1.696 -5.515 1.00 97.25 87 ALA A C 1
ATOM 650 O O . ALA A 1 87 ? 9.635 2.400 -4.789 1.00 97.25 87 ALA A O 1
ATOM 651 N N . ARG A 1 88 ? 9.881 0.544 -6.027 1.00 96.62 88 ARG A N 1
ATOM 652 C CA . ARG A 1 88 ? 8.489 0.078 -5.870 1.00 96.62 88 ARG A CA 1
ATOM 653 C C . ARG A 1 88 ? 8.050 -0.161 -4.423 1.00 96.62 88 ARG A C 1
ATOM 655 O O . ARG A 1 88 ? 6.856 -0.211 -4.178 1.00 96.62 88 ARG A O 1
ATOM 662 N N . VAL A 1 89 ? 8.990 -0.312 -3.484 1.00 97.12 89 VAL A N 1
ATOM 663 C CA . VAL A 1 89 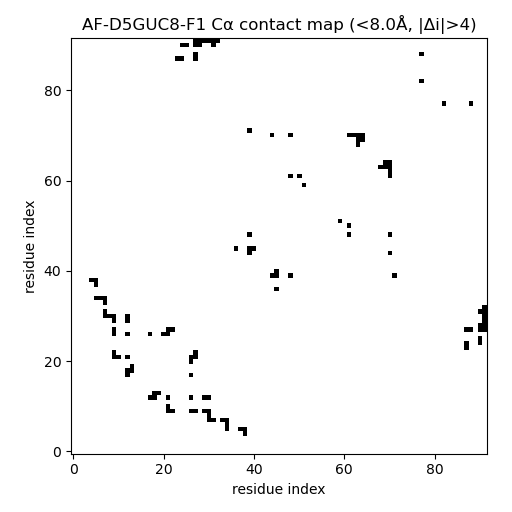? 8.679 -0.441 -2.047 1.00 97.12 89 VAL A CA 1
ATOM 664 C C . VAL A 1 89 ? 8.005 0.812 -1.490 1.00 97.12 89 VAL A C 1
ATOM 666 O O . VAL A 1 89 ? 7.244 0.700 -0.546 1.00 97.12 89 VAL A O 1
ATOM 669 N N . PHE A 1 90 ? 8.240 1.975 -2.107 1.00 97.75 90 PHE A N 1
ATOM 670 C CA . PHE A 1 90 ? 7.570 3.234 -1.770 1.00 97.75 90 PHE A CA 1
ATOM 671 C C . PHE A 1 90 ? 6.267 3.451 -2.539 1.00 97.75 90 PHE A C 1
ATOM 673 O O . PHE A 1 90 ? 5.580 4.436 -2.308 1.00 97.75 90 PHE A O 1
ATOM 680 N N . GLY A 1 91 ? 5.970 2.585 -3.510 1.00 96.19 91 GLY A N 1
ATOM 681 C CA . GLY A 1 91 ? 4.676 2.591 -4.179 1.00 96.19 91 GLY A CA 1
ATOM 682 C C . GLY A 1 91 ? 3.623 1.804 -3.408 1.00 96.19 91 GLY A C 1
ATOM 683 O O . GLY A 1 91 ? 2.450 2.021 -3.668 1.00 96.19 91 GLY A O 1
ATOM 684 N N . ALA A 1 92 ? 4.036 0.885 -2.528 1.00 95.56 92 ALA A N 1
ATOM 685 C CA . ALA A 1 92 ? 3.160 0.051 -1.705 1.00 95.56 92 ALA A CA 1
ATOM 686 C C . ALA A 1 92 ? 2.648 0.781 -0.456 1.00 95.56 92 ALA A C 1
ATOM 688 O O . ALA A 1 92 ? 3.288 1.767 -0.037 1.00 95.56 92 ALA A O 1
#

Sequence (92 aa):
GDHIVCAAYSHELPRYGIKVGLTNYAAAYCTGLLVARRLLQRLGLDSLYAGATEVTGDEFNVEPVDNGPGAFRCYLDVGLARTTTGARVFGA

Organism: NCBI:txid672557